Protein AF-A0A951IXD9-F1 (afdb_monomer)

Foldseek 3Di:
DPVVVVVVVVVVVPPDPPPDDDDDDDPPVPLAEAEAAQDDDPFDKDWLFKDKDKDFQVQDPVNRVVVRVVVLVVSVASYWYNWDWDDDPRMIMIMTTGIHTDPPDDPPPPDPPDD

Mean predicted aligned error: 15.05 Å

Radius of gyration: 24.09 Å; Cα contacts (8 Å, |Δi|>4): 151; chains: 1; bounding box: 73×37×74 Å

pLDDT: mean 75.07, std 19.87, range [34.84, 96.62]

Secondary structure (DSSP, 8-state):
--SSSHHHHHHGGG-------------------EE-SSS--SS-EEEEEEEEEEEETTS-HHHHHHHHHHHHHHTT-SEEEEEEEEEETTEEEEEEEEEEEPP------------

Sequence (115 aa):
MLKSSLLIFVILLFCSCSATNTITKLEHQDESMEIFMAKVPDKNFEEIGFIEVRGGLPMGTNTLMNTLVKRAKNDGANGLINVRMDSRGNMLHVSGIAVKFEQAGLSEKIDLSGN

Structure (mmCIF, N/CA/C/O backbone):
data_AF-A0A951IXD9-F1
#
_entry.id   AF-A0A951IXD9-F1
#
loop_
_atom_site.group_PDB
_atom_site.id
_atom_site.type_symbol
_atom_site.label_atom_id
_atom_site.label_alt_id
_atom_site.label_comp_id
_atom_site.label_asym_id
_atom_site.label_entity_id
_atom_site.label_seq_id
_atom_site.pdbx_PDB_ins_code
_atom_site.Cartn_x
_atom_site.Cartn_y
_atom_site.Cartn_z
_atom_site.occupancy
_atom_site.B_iso_or_equiv
_atom_site.auth_seq_id
_atom_site.auth_comp_id
_atom_site.auth_asym_id
_atom_site.auth_atom_id
_atom_site.pdbx_PDB_model_num
ATOM 1 N N . MET A 1 1 ? 47.734 19.894 -30.519 1.00 48.34 1 MET A N 1
ATOM 2 C CA . MET A 1 1 ? 47.233 19.638 -29.147 1.00 48.34 1 MET A CA 1
ATOM 3 C C .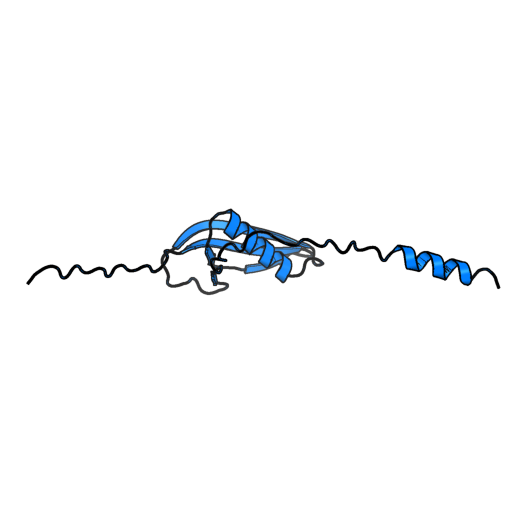 MET A 1 1 ? 45.848 20.271 -28.918 1.00 48.34 1 MET A C 1
ATOM 5 O O . MET A 1 1 ? 45.588 20.797 -27.850 1.00 48.34 1 MET A O 1
ATOM 9 N N . LEU A 1 2 ? 44.936 20.212 -29.905 1.00 46.81 2 LEU A N 1
ATOM 10 C CA . LEU A 1 2 ? 43.650 20.941 -29.869 1.00 46.81 2 LEU A CA 1
ATOM 11 C C . LEU A 1 2 ? 42.417 20.032 -29.682 1.00 46.81 2 LEU A C 1
ATOM 13 O O . LEU A 1 2 ? 41.309 20.520 -29.510 1.00 46.81 2 LEU A O 1
ATOM 17 N N . LYS A 1 3 ? 42.598 18.703 -29.713 1.00 48.88 3 LYS A N 1
ATOM 18 C CA . LYS A 1 3 ? 41.492 17.729 -29.643 1.00 48.88 3 LYS A CA 1
ATOM 19 C C . LYS A 1 3 ? 41.109 17.333 -28.212 1.00 48.88 3 LYS A C 1
ATOM 21 O O . LYS A 1 3 ? 39.974 16.940 -27.984 1.00 48.88 3 LYS A O 1
ATOM 26 N N . SER A 1 4 ? 42.021 17.484 -27.247 1.00 51.78 4 SER A N 1
ATOM 27 C CA . SER A 1 4 ? 41.774 17.079 -25.852 1.00 51.78 4 SER A CA 1
ATOM 28 C C . SER A 1 4 ? 41.010 18.126 -25.033 1.00 51.78 4 SER A C 1
ATOM 30 O O . SER A 1 4 ? 40.415 17.779 -24.021 1.00 51.78 4 SER A O 1
ATOM 32 N N . SER A 1 5 ? 40.998 19.390 -25.475 1.00 52.62 5 SER A N 1
ATOM 33 C CA . SER A 1 5 ? 40.297 20.480 -24.775 1.00 52.62 5 SER A CA 1
ATOM 34 C C . SER A 1 5 ? 38.786 20.480 -25.057 1.00 52.62 5 SER A C 1
ATOM 36 O O . SER A 1 5 ? 37.984 20.826 -2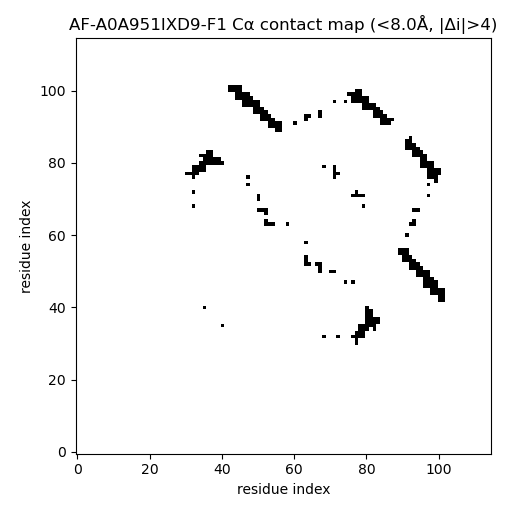4.195 1.00 52.62 5 SER A O 1
ATOM 38 N N . LEU A 1 6 ? 38.373 19.999 -26.238 1.00 54.44 6 LEU A N 1
ATOM 39 C CA . LEU A 1 6 ? 36.960 19.960 -26.639 1.00 54.44 6 LEU A CA 1
ATOM 40 C C . LEU A 1 6 ? 36.141 18.930 -25.835 1.00 54.44 6 LEU A C 1
ATOM 42 O O . LEU A 1 6 ? 34.945 19.105 -25.638 1.00 54.44 6 LEU A O 1
ATOM 46 N N . LEU A 1 7 ? 36.787 17.871 -25.337 1.00 54.34 7 LEU A N 1
ATOM 47 C CA . LEU A 1 7 ? 36.118 16.764 -24.642 1.00 54.34 7 LEU A CA 1
ATOM 48 C C . LEU A 1 7 ? 35.705 17.134 -23.204 1.00 54.34 7 LEU A C 1
ATOM 50 O O . LEU A 1 7 ? 34.706 16.633 -22.697 1.00 54.34 7 LEU A O 1
ATOM 54 N N . ILE A 1 8 ? 36.416 18.074 -22.572 1.00 58.06 8 ILE A N 1
ATOM 55 C CA . ILE A 1 8 ? 36.136 18.536 -21.202 1.00 58.06 8 ILE A CA 1
ATOM 56 C C . ILE A 1 8 ? 34.887 19.433 -21.160 1.00 58.06 8 ILE A C 1
ATOM 58 O O . ILE A 1 8 ? 34.129 19.394 -20.193 1.00 58.06 8 ILE A O 1
ATOM 62 N N . PHE A 1 9 ? 34.610 20.180 -22.233 1.00 54.84 9 PHE A N 1
ATOM 63 C CA . PHE A 1 9 ? 33.442 21.065 -22.310 1.00 54.84 9 PHE A CA 1
ATOM 64 C C . PHE A 1 9 ? 32.109 20.310 -22.465 1.00 54.84 9 PHE A C 1
ATOM 66 O O . PHE A 1 9 ? 31.064 20.817 -22.068 1.00 54.84 9 PHE A O 1
ATOM 73 N N . VAL A 1 10 ? 32.134 19.082 -22.996 1.00 56.59 10 VAL A N 1
ATOM 74 C CA . VAL A 1 10 ? 30.927 18.264 -23.226 1.00 56.59 10 VAL A CA 1
ATOM 75 C C . VAL A 1 10 ? 30.434 17.585 -21.939 1.00 56.59 10 VAL A C 1
ATOM 77 O O . VAL A 1 10 ? 29.241 17.336 -21.790 1.00 56.59 10 VAL A O 1
ATOM 80 N N . ILE A 1 11 ? 31.320 17.332 -20.971 1.00 57.81 11 ILE A N 1
ATOM 81 C CA . ILE A 1 11 ? 30.982 16.613 -19.728 1.00 57.81 11 ILE A CA 1
ATOM 82 C C . ILE A 1 11 ? 30.246 17.512 -18.717 1.00 57.81 11 ILE A C 1
ATOM 84 O O . ILE A 1 11 ? 29.462 17.021 -17.908 1.00 57.81 11 ILE A O 1
ATOM 88 N N . LEU A 1 12 ? 30.418 18.835 -18.795 1.00 56.19 12 LEU A N 1
ATOM 89 C CA . LEU A 1 12 ? 29.766 19.788 -17.885 1.00 56.19 12 LEU A CA 1
ATOM 90 C C . LEU A 1 12 ? 28.285 20.061 -18.213 1.00 56.19 12 LEU A C 1
ATOM 92 O O . LEU A 1 12 ? 27.588 20.661 -17.400 1.00 56.19 12 LEU A O 1
ATOM 96 N N . LEU A 1 13 ? 27.778 19.586 -19.357 1.00 56.47 13 LEU A N 1
ATOM 97 C CA . LEU A 1 13 ? 26.395 19.818 -19.801 1.00 56.47 13 LEU A CA 1
ATOM 98 C C . LEU A 1 13 ? 25.356 18.847 -19.211 1.00 56.47 13 LEU A C 1
ATOM 100 O O . LEU A 1 13 ? 24.167 19.013 -19.464 1.00 56.47 13 LEU A O 1
ATOM 104 N N . PHE A 1 14 ? 25.768 17.869 -18.397 1.00 54.62 14 PHE A N 1
ATOM 105 C CA . PHE A 1 14 ? 24.848 16.899 -17.780 1.00 54.62 14 PHE A CA 1
ATOM 106 C C . PHE A 1 14 ? 24.527 17.172 -16.303 1.00 54.62 14 PHE A C 1
ATOM 108 O O . PHE A 1 14 ? 23.765 16.422 -15.698 1.00 54.62 14 PHE A O 1
ATOM 115 N N . CYS A 1 15 ? 25.054 18.247 -15.707 1.00 54.94 15 CYS A N 1
ATOM 116 C CA . CYS A 1 15 ? 24.814 18.574 -14.300 1.00 54.94 15 CYS A CA 1
ATOM 117 C C . CYS A 1 15 ? 23.848 19.758 -14.154 1.00 54.94 15 CYS A C 1
ATOM 119 O O . CYS A 1 15 ? 24.211 20.857 -13.744 1.00 54.94 15 CYS A O 1
ATOM 121 N N . SER A 1 16 ? 22.588 19.547 -14.526 1.00 49.72 16 SER A N 1
ATOM 122 C CA . SER A 1 16 ? 21.492 20.448 -14.157 1.00 49.72 16 SER A CA 1
ATOM 123 C C . SER A 1 16 ? 20.291 19.627 -13.700 1.00 49.72 16 SER A C 1
ATOM 125 O O . SER A 1 16 ? 19.226 19.646 -14.305 1.00 49.72 16 SER A O 1
ATOM 127 N N . CYS A 1 17 ? 20.466 18.885 -12.604 1.00 60.81 17 CYS A N 1
ATOM 128 C CA . CYS A 1 17 ? 19.332 18.552 -11.750 1.00 60.81 17 CYS A CA 1
ATOM 129 C C . CYS A 1 17 ? 18.940 19.840 -11.025 1.00 60.81 17 CYS A C 1
ATOM 131 O O . CYS A 1 17 ? 19.633 20.273 -10.106 1.00 60.81 17 CYS A O 1
ATOM 133 N N . SER A 1 18 ? 17.869 20.486 -11.480 1.00 57.53 18 SER A N 1
ATOM 134 C CA . SER A 1 18 ? 17.306 21.674 -10.842 1.00 57.53 18 SER A CA 1
ATOM 135 C C . SER A 1 18 ? 17.040 21.401 -9.361 1.00 57.53 18 SER A C 1
ATOM 137 O O . SER A 1 18 ? 16.154 20.617 -9.016 1.00 57.53 18 SER A O 1
ATOM 139 N N . ALA A 1 19 ? 17.790 22.062 -8.477 1.00 57.56 19 ALA A N 1
ATOM 140 C CA . ALA A 1 19 ? 17.458 22.133 -7.062 1.00 57.56 19 ALA A CA 1
ATOM 141 C C . ALA A 1 19 ? 16.179 22.970 -6.922 1.00 57.56 19 ALA A C 1
ATOM 143 O O . ALA A 1 19 ? 16.210 24.200 -6.935 1.00 57.56 19 ALA A O 1
ATOM 144 N N . THR A 1 20 ? 15.032 22.297 -6.865 1.00 63.38 20 THR A N 1
ATOM 145 C CA . THR A 1 20 ? 13.747 22.954 -6.627 1.00 63.38 20 THR A CA 1
ATOM 146 C C . THR A 1 20 ? 13.606 23.175 -5.125 1.00 63.38 20 THR A C 1
ATOM 148 O O . THR A 1 20 ? 13.386 22.232 -4.370 1.00 63.38 20 THR A O 1
ATOM 151 N N . ASN A 1 21 ? 13.753 24.426 -4.689 1.00 51.50 21 ASN A N 1
ATOM 152 C CA . ASN A 1 21 ? 13.362 24.848 -3.349 1.00 51.50 21 ASN A CA 1
ATOM 153 C C . ASN A 1 21 ? 11.830 24.911 -3.286 1.00 51.50 21 ASN A C 1
ATOM 155 O O . ASN A 1 21 ? 11.227 25.801 -3.881 1.00 51.50 21 ASN A O 1
ATOM 159 N N . THR A 1 22 ? 11.199 24.004 -2.545 1.00 43.41 22 THR A N 1
ATOM 160 C CA . THR A 1 22 ? 9.810 24.164 -2.092 1.00 43.41 22 THR A CA 1
ATOM 161 C C . THR A 1 22 ? 9.795 24.180 -0.571 1.00 43.41 22 THR A C 1
ATOM 163 O O . THR A 1 22 ? 9.929 23.138 0.068 1.00 43.41 22 THR A O 1
ATOM 166 N N . ILE A 1 23 ? 9.650 25.378 -0.004 1.00 46.53 23 ILE A N 1
ATOM 167 C CA . ILE A 1 23 ? 9.247 25.597 1.387 1.00 46.53 23 ILE A CA 1
ATOM 168 C C . ILE A 1 23 ? 7.721 25.767 1.410 1.00 46.53 23 ILE A C 1
ATOM 170 O O . ILE A 1 23 ? 7.155 26.363 0.497 1.00 46.53 23 ILE A O 1
ATOM 174 N N . THR A 1 24 ? 7.136 25.225 2.486 1.00 42.91 24 THR A N 1
ATOM 175 C CA . THR A 1 24 ? 5.755 25.316 2.995 1.00 42.91 24 THR A CA 1
ATOM 176 C C . THR A 1 24 ? 4.634 24.716 2.143 1.00 42.91 24 THR A C 1
ATOM 178 O O . THR A 1 24 ? 4.226 25.273 1.131 1.00 42.91 24 THR A O 1
ATOM 181 N N . LYS A 1 25 ? 3.994 23.654 2.665 1.00 34.84 25 LYS A N 1
ATOM 182 C CA . LYS A 1 25 ? 2.659 23.758 3.293 1.00 34.84 25 LYS A CA 1
ATOM 183 C C . LYS A 1 25 ? 2.121 22.380 3.726 1.00 34.84 25 LYS A C 1
ATOM 185 O O . LYS A 1 25 ? 2.171 21.425 2.963 1.00 34.84 25 LYS A O 1
ATOM 190 N N . LEU A 1 26 ? 1.540 22.382 4.932 1.00 34.97 26 LEU A N 1
ATOM 191 C CA . LEU A 1 26 ? 0.760 21.340 5.615 1.00 34.97 26 LEU A CA 1
ATOM 192 C C . LEU A 1 26 ? 1.564 20.202 6.254 1.00 34.97 26 LEU A C 1
ATOM 194 O O . LEU A 1 26 ? 1.625 19.078 5.770 1.00 34.97 26 LEU A O 1
ATOM 198 N N . GLU A 1 27 ? 2.062 20.517 7.448 1.00 35.78 27 GLU A N 1
ATOM 199 C CA . GLU A 1 27 ? 1.849 19.694 8.641 1.00 35.78 27 GLU A CA 1
ATOM 200 C C . GLU A 1 27 ? 0.362 19.287 8.707 1.00 35.78 27 GLU A C 1
ATOM 202 O O . GLU A 1 27 ? -0.473 19.936 9.329 1.00 35.78 27 GLU A O 1
ATOM 207 N N . HIS A 1 28 ? -0.007 18.268 7.935 1.00 35.47 28 HIS A N 1
ATOM 208 C CA . HIS A 1 28 ? -1.151 17.442 8.264 1.00 35.47 28 HIS A CA 1
ATOM 209 C C . HIS A 1 28 ? -0.619 16.501 9.337 1.00 35.47 28 HIS A C 1
ATOM 211 O O . HIS A 1 28 ? 0.421 15.881 9.109 1.00 35.47 28 HIS A O 1
ATOM 217 N N . GLN A 1 29 ? -1.257 16.466 10.509 1.00 38.28 29 GLN A N 1
ATOM 218 C CA . GLN A 1 29 ? -0.996 15.437 11.510 1.00 38.28 29 GLN A CA 1
ATOM 219 C C . GLN A 1 29 ? -0.983 14.100 10.775 1.00 38.28 29 GLN A C 1
ATOM 221 O O . GLN A 1 29 ? -2.007 13.668 10.250 1.00 38.28 29 GLN A O 1
ATOM 226 N N . ASP A 1 30 ? 0.210 13.533 10.623 1.00 45.47 30 ASP A N 1
ATOM 227 C CA . ASP A 1 30 ? 0.389 12.293 9.899 1.00 45.47 30 ASP A CA 1
ATOM 228 C C . ASP A 1 30 ? -0.177 11.214 10.812 1.00 45.47 30 ASP A C 1
ATOM 230 O O . ASP A 1 30 ? 0.520 10.738 11.708 1.00 45.47 30 ASP A O 1
ATOM 234 N N . GLU A 1 31 ? -1.471 10.906 10.665 1.00 59.25 31 GLU A N 1
ATOM 235 C CA . GLU A 1 31 ? -2.028 9.673 11.207 1.00 59.25 31 GLU A CA 1
ATOM 236 C C . GLU A 1 31 ? -1.103 8.558 10.721 1.00 59.25 31 GLU A C 1
ATOM 238 O O . GLU A 1 31 ? -1.010 8.260 9.524 1.00 59.25 31 GLU A O 1
ATOM 243 N N . SER A 1 32 ? -0.298 8.043 11.650 1.00 78.19 32 SER A N 1
ATOM 244 C CA . SER A 1 32 ? 0.786 7.135 11.325 1.00 78.19 32 SER A CA 1
ATOM 245 C C . SER A 1 32 ? 0.179 5.881 10.712 1.00 78.19 32 SER A C 1
ATOM 247 O O . SER A 1 32 ? -0.507 5.135 11.406 1.00 78.19 32 SER A O 1
ATOM 249 N N . MET A 1 33 ? 0.416 5.669 9.417 1.00 88.88 33 MET A N 1
ATOM 250 C CA . MET A 1 33 ? -0.051 4.486 8.696 1.00 88.88 33 MET A CA 1
ATOM 251 C C . MET A 1 33 ? 0.459 3.228 9.401 1.00 88.88 33 MET A C 1
ATOM 253 O O . MET A 1 33 ? 1.670 3.001 9.460 1.00 88.88 33 MET A O 1
ATOM 257 N N . GLU A 1 34 ? -0.448 2.395 9.898 1.00 90.31 34 GLU A N 1
ATOM 258 C CA . GLU A 1 34 ? -0.077 1.114 10.490 1.00 90.31 34 GLU A CA 1
ATOM 259 C C . GLU A 1 34 ? 0.104 0.062 9.391 1.00 90.31 34 GLU A C 1
ATOM 261 O O . GLU A 1 34 ? -0.785 -0.155 8.571 1.00 90.31 34 GLU A O 1
ATOM 266 N N . ILE A 1 35 ? 1.261 -0.601 9.351 1.00 90.56 35 ILE A N 1
ATOM 267 C CA . ILE A 1 35 ? 1.613 -1.525 8.268 1.00 90.56 35 ILE A CA 1
ATOM 268 C C . ILE A 1 35 ? 1.871 -2.915 8.841 1.00 90.56 35 ILE A C 1
ATOM 270 O O . ILE A 1 35 ? 2.815 -3.132 9.600 1.00 90.56 35 ILE A O 1
ATOM 274 N N . PHE A 1 36 ? 1.076 -3.880 8.394 1.00 90.81 36 PHE A N 1
ATOM 275 C CA . PHE A 1 36 ? 1.156 -5.277 8.786 1.00 90.81 36 PHE A CA 1
ATOM 276 C C . PHE A 1 36 ? 1.466 -6.153 7.569 1.00 90.81 36 PHE A C 1
ATOM 278 O O . PHE A 1 36 ? 0.640 -6.328 6.674 1.00 90.81 36 PHE A O 1
ATOM 285 N N . MET A 1 37 ? 2.674 -6.722 7.527 1.00 86.06 37 MET A N 1
ATOM 286 C CA . MET A 1 37 ? 3.108 -7.545 6.391 1.00 86.06 37 MET A CA 1
ATOM 287 C C . MET A 1 37 ? 2.510 -8.957 6.443 1.00 86.06 37 MET A C 1
ATOM 289 O O . MET A 1 37 ? 1.695 -9.318 5.604 1.00 86.06 37 MET A O 1
ATOM 293 N N . ALA A 1 38 ? 2.884 -9.754 7.448 1.00 76.12 38 ALA A N 1
ATOM 294 C CA . ALA A 1 38 ? 2.519 -11.174 7.510 1.00 76.12 38 ALA A CA 1
ATOM 295 C C . ALA A 1 38 ? 1.390 -11.493 8.500 1.00 76.12 38 ALA A C 1
ATOM 297 O O . ALA A 1 38 ? 0.646 -12.450 8.300 1.00 76.12 38 ALA A O 1
ATOM 298 N N . LYS A 1 39 ? 1.265 -10.719 9.582 1.00 79.81 39 LYS A N 1
ATOM 299 C CA . LYS A 1 39 ? 0.302 -10.982 10.654 1.00 79.81 39 LYS A CA 1
ATOM 300 C C . LYS A 1 39 ? -0.847 -9.991 10.564 1.00 79.81 39 LYS A C 1
ATOM 302 O O . LYS A 1 39 ? -0.615 -8.799 10.716 1.00 79.81 39 LYS A O 1
ATOM 307 N N . VAL A 1 40 ? -2.063 -10.486 10.349 1.00 78.56 40 VAL A N 1
ATOM 308 C CA . VAL A 1 40 ? -3.273 -9.662 10.464 1.00 78.56 40 VAL A CA 1
ATOM 309 C C . VAL A 1 40 ? -3.383 -9.176 11.917 1.00 78.56 40 VAL A C 1
ATOM 311 O O . VAL A 1 40 ? -3.196 -9.985 12.834 1.00 78.56 40 VAL A O 1
ATOM 314 N N . PRO A 1 41 ? -3.594 -7.874 12.152 1.00 82.94 41 PRO A N 1
ATOM 315 C CA . PRO A 1 41 ? -3.723 -7.335 13.498 1.00 82.94 41 PRO A CA 1
ATOM 316 C C . PRO A 1 41 ? -4.982 -7.856 14.191 1.00 82.94 41 PRO A C 1
ATOM 318 O O . PRO A 1 41 ? -6.017 -8.040 13.559 1.00 82.94 41 PRO A O 1
ATOM 321 N N . ASP A 1 42 ? -4.893 -8.028 15.508 1.00 86.12 42 ASP A N 1
ATOM 322 C CA . ASP A 1 42 ? -6.038 -8.307 16.383 1.00 86.12 42 ASP A CA 1
ATOM 323 C C . ASP A 1 42 ? -6.716 -6.984 16.774 1.00 86.12 42 ASP A C 1
ATOM 325 O O . ASP A 1 42 ? -6.686 -6.537 17.918 1.00 86.12 42 ASP A O 1
ATOM 329 N N . LYS A 1 43 ? -7.179 -6.262 15.753 1.00 85.31 43 LYS A N 1
ATOM 330 C CA . LYS A 1 43 ? -7.866 -4.973 15.859 1.00 85.31 43 LYS A CA 1
ATOM 331 C C . LYS A 1 43 ? -9.097 -5.032 14.971 1.00 85.31 43 LYS A C 1
ATOM 333 O O . LYS A 1 43 ? -9.038 -5.636 13.903 1.00 85.31 43 LYS A O 1
ATOM 338 N N . ASN A 1 44 ? -10.172 -4.360 15.364 1.00 89.56 44 ASN A N 1
ATOM 339 C CA . ASN A 1 44 ? -11.294 -4.150 14.459 1.00 89.56 44 ASN A CA 1
ATOM 340 C C . ASN A 1 44 ? -10.872 -3.198 13.339 1.00 89.56 44 ASN A C 1
ATOM 342 O O . ASN A 1 44 ? -10.249 -2.158 13.581 1.00 89.56 44 ASN A O 1
AT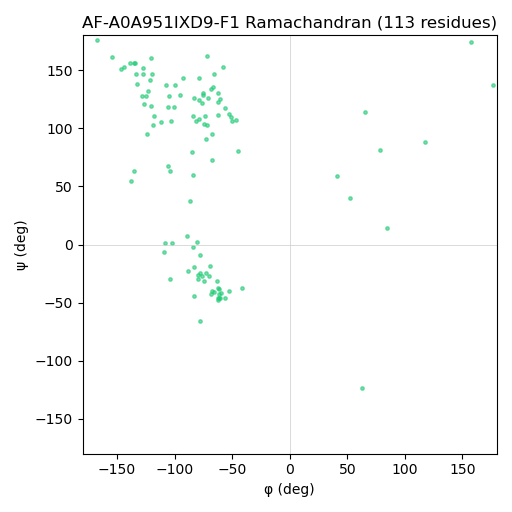OM 346 N N . PHE A 1 45 ? -11.211 -3.564 12.111 1.00 91.12 45 PHE A N 1
ATOM 347 C CA . PHE A 1 45 ? -10.975 -2.737 10.945 1.00 91.12 45 PHE A CA 1
ATOM 348 C C . PHE A 1 45 ? -12.073 -2.928 9.910 1.00 91.12 45 PHE A C 1
ATOM 350 O O . PHE A 1 45 ? -12.646 -4.008 9.777 1.00 91.12 45 PHE A O 1
ATOM 357 N N . GLU A 1 46 ? -12.314 -1.874 9.146 1.00 93.56 46 GLU A N 1
ATOM 358 C CA . GLU A 1 46 ? -13.095 -1.925 7.919 1.00 93.56 46 GLU A CA 1
ATOM 359 C C . GLU A 1 46 ? -12.140 -2.081 6.731 1.00 93.56 46 GLU A C 1
ATOM 361 O O . GLU A 1 46 ? -11.171 -1.327 6.595 1.00 93.56 46 GLU A O 1
ATOM 366 N N . GLU A 1 47 ? -12.387 -3.068 5.869 1.00 94.00 47 GLU A N 1
ATOM 367 C CA . GLU A 1 47 ? -11.641 -3.201 4.619 1.00 94.00 47 GLU A CA 1
ATOM 368 C C . GLU A 1 47 ? -12.128 -2.168 3.604 1.00 94.00 47 GLU A C 1
ATOM 370 O O . GLU A 1 47 ? -13.295 -2.156 3.221 1.00 94.00 47 GLU A O 1
ATOM 375 N N . ILE A 1 48 ? -11.211 -1.326 3.129 1.00 95.12 48 ILE A N 1
ATOM 376 C CA . ILE A 1 48 ? -11.480 -0.384 2.036 1.00 95.12 48 ILE A CA 1
ATOM 377 C C . ILE A 1 48 ? -11.315 -1.109 0.701 1.00 95.12 48 ILE A C 1
ATOM 379 O O . ILE A 1 48 ? -12.139 -0.976 -0.203 1.00 95.12 48 ILE A O 1
ATOM 383 N N . GLY A 1 49 ? -10.247 -1.900 0.572 1.00 95.69 49 GLY A N 1
ATOM 384 C CA . GLY A 1 49 ? -10.045 -2.744 -0.597 1.00 95.69 49 GLY A CA 1
ATOM 385 C C . GLY A 1 49 ? -8.598 -3.144 -0.850 1.00 95.69 49 GLY A C 1
ATOM 386 O O . GLY A 1 49 ? -7.655 -2.691 -0.199 1.00 95.69 49 GLY A O 1
ATOM 387 N N . PHE A 1 50 ? -8.422 -4.016 -1.840 1.00 96.62 50 PHE A N 1
ATOM 388 C CA . PHE A 1 50 ? -7.108 -4.435 -2.312 1.00 96.62 50 PHE A CA 1
ATOM 389 C C . PHE A 1 50 ? -6.459 -3.342 -3.166 1.00 96.62 50 PHE A C 1
ATOM 391 O O . PHE A 1 50 ? -7.053 -2.858 -4.133 1.00 96.62 50 PHE A O 1
ATOM 398 N N . ILE A 1 51 ? -5.206 -3.010 -2.858 1.00 96.50 51 ILE A N 1
ATOM 399 C CA . ILE A 1 51 ? -4.402 -2.073 -3.639 1.00 96.50 51 ILE A CA 1
ATOM 400 C C . ILE A 1 51 ? -3.058 -2.687 -4.024 1.00 96.50 51 ILE A C 1
ATOM 402 O O . ILE A 1 51 ? -2.443 -3.443 -3.272 1.00 96.50 51 ILE A O 1
ATOM 406 N N . GLU A 1 52 ? -2.568 -2.314 -5.204 1.00 95.25 52 GLU A N 1
ATOM 407 C CA . GLU A 1 52 ? -1.233 -2.688 -5.656 1.00 95.25 52 GLU A CA 1
ATOM 408 C C . GLU A 1 52 ? -0.524 -1.531 -6.357 1.00 95.25 52 GLU A C 1
ATOM 410 O O . GLU A 1 52 ? -1.144 -0.616 -6.917 1.00 95.25 52 GLU A O 1
ATOM 415 N N . VAL A 1 53 ? 0.801 -1.614 -6.352 1.00 94.12 53 VAL A N 1
ATOM 416 C CA . VAL A 1 53 ? 1.709 -0.748 -7.092 1.00 94.12 53 VAL A CA 1
ATOM 417 C C . VAL A 1 53 ? 2.735 -1.622 -7.800 1.00 94.12 53 VAL A C 1
ATOM 419 O O . VAL A 1 53 ? 3.25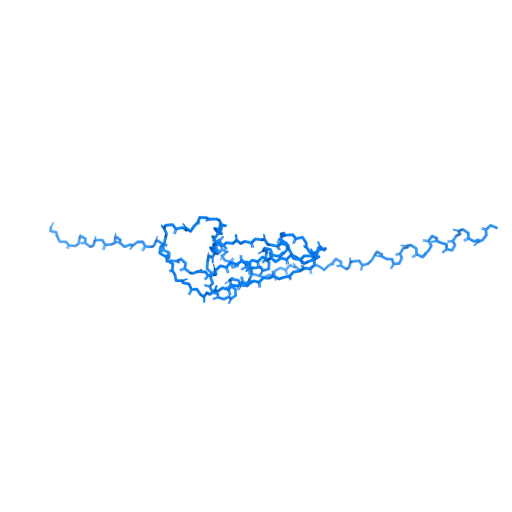8 -2.584 -7.235 1.00 94.12 53 VAL A O 1
ATOM 422 N N . ARG A 1 54 ? 3.036 -1.271 -9.051 1.00 92.50 54 ARG A N 1
ATOM 423 C CA . ARG A 1 54 ? 4.041 -1.942 -9.877 1.00 92.50 54 ARG A CA 1
ATOM 424 C C . ARG A 1 54 ? 5.127 -0.956 -10.270 1.00 92.50 54 ARG A C 1
ATOM 426 O O . ARG A 1 54 ? 4.832 0.207 -10.533 1.00 92.50 54 ARG A O 1
ATOM 433 N N . GLY A 1 55 ? 6.356 -1.435 -10.385 1.00 88.19 55 GLY A N 1
ATOM 434 C CA . GLY A 1 55 ? 7.449 -0.670 -10.971 1.00 88.19 55 GLY A CA 1
ATOM 435 C C . GLY A 1 55 ? 8.526 -1.573 -11.545 1.00 88.19 55 GLY A C 1
ATOM 436 O O . GLY A 1 55 ? 8.596 -2.760 -11.236 1.00 88.19 55 GLY A O 1
ATOM 437 N N . GLY A 1 56 ? 9.361 -1.018 -12.417 1.00 81.25 56 GLY A N 1
ATOM 438 C CA . GLY A 1 56 ? 10.548 -1.730 -12.886 1.00 81.25 56 GLY A CA 1
ATOM 439 C C . GLY A 1 56 ? 11.615 -1.819 -11.793 1.00 81.25 56 GLY A C 1
ATOM 440 O O . GLY A 1 56 ? 11.630 -1.000 -10.881 1.00 81.25 56 GLY A O 1
ATOM 441 N N . LEU A 1 57 ? 12.566 -2.741 -11.952 1.00 64.00 57 LEU A N 1
ATOM 442 C CA . LEU A 1 57 ? 13.774 -2.867 -11.118 1.00 64.00 57 LEU A CA 1
ATOM 443 C C . LEU A 1 57 ? 14.492 -1.555 -10.720 1.00 64.00 57 LEU A C 1
ATOM 445 O O . LEU A 1 57 ? 14.969 -1.500 -9.588 1.00 64.00 57 LEU A O 1
ATOM 449 N N . PRO A 1 58 ? 14.599 -0.499 -11.561 1.00 72.88 58 PRO A N 1
ATOM 450 C CA . PR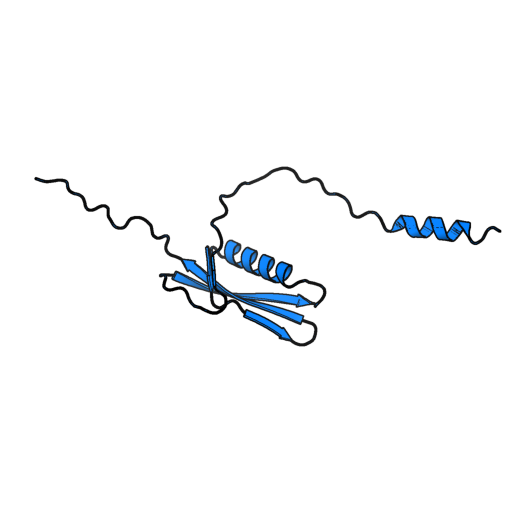O A 1 58 ? 15.232 0.746 -11.114 1.00 72.88 58 PRO A CA 1
ATOM 451 C C . PRO A 1 58 ? 14.410 1.517 -10.067 1.00 72.88 58 PRO A C 1
ATOM 453 O O . PRO A 1 58 ? 14.966 2.356 -9.361 1.00 72.88 58 PRO A O 1
ATOM 456 N N . MET A 1 59 ? 13.104 1.251 -9.933 1.00 71.56 59 MET A N 1
ATOM 457 C CA . MET A 1 59 ? 12.322 1.725 -8.793 1.00 71.56 59 MET A CA 1
ATOM 458 C C . MET A 1 59 ? 12.608 0.824 -7.593 1.00 71.56 59 MET A C 1
ATOM 460 O O . MET A 1 59 ? 12.167 -0.321 -7.535 1.00 71.56 59 MET A O 1
ATOM 464 N N . GLY A 1 60 ? 13.341 1.357 -6.617 1.00 80.81 60 GLY A N 1
ATOM 465 C CA . GLY A 1 60 ? 13.607 0.656 -5.366 1.00 80.81 60 GLY A CA 1
ATOM 466 C C . GLY A 1 60 ? 12.324 0.277 -4.620 1.00 80.81 60 GLY A C 1
ATOM 467 O O . GLY A 1 60 ? 11.295 0.952 -4.702 1.00 80.81 60 GLY A O 1
ATOM 468 N N . THR A 1 61 ? 12.411 -0.787 -3.829 1.00 85.06 61 THR A N 1
ATOM 469 C CA . THR A 1 61 ? 11.320 -1.331 -3.004 1.00 85.06 61 THR A CA 1
ATOM 470 C C . THR A 1 61 ? 10.670 -0.276 -2.103 1.00 85.06 61 THR A C 1
ATOM 472 O O . THR A 1 61 ? 9.445 -0.210 -2.012 1.00 85.06 61 THR A O 1
ATOM 475 N N . ASN A 1 62 ? 11.474 0.617 -1.521 1.00 88.38 62 ASN A N 1
ATOM 476 C CA . ASN A 1 62 ? 11.003 1.734 -0.695 1.00 88.38 62 ASN A CA 1
ATOM 477 C C . ASN A 1 62 ? 10.108 2.708 -1.473 1.00 88.38 62 ASN A C 1
ATOM 479 O O . ASN A 1 62 ? 9.112 3.193 -0.945 1.00 88.38 62 ASN A O 1
ATOM 483 N N . THR A 1 63 ? 10.426 2.984 -2.739 1.00 90.62 63 THR A N 1
ATOM 484 C CA . THR A 1 63 ? 9.619 3.871 -3.587 1.00 90.62 63 THR A CA 1
ATOM 485 C C . THR A 1 63 ? 8.248 3.264 -3.864 1.00 90.62 63 THR A C 1
ATOM 487 O O . THR A 1 63 ? 7.237 3.969 -3.804 1.00 90.62 63 THR A O 1
ATOM 490 N N . LEU A 1 64 ? 8.198 1.955 -4.112 1.00 91.94 64 LEU A N 1
ATOM 491 C CA . LEU A 1 64 ? 6.943 1.238 -4.334 1.00 91.94 64 LEU A CA 1
ATOM 492 C C . LEU A 1 64 ? 6.106 1.178 -3.058 1.00 91.94 64 LEU A C 1
ATOM 494 O O . LEU A 1 64 ? 4.914 1.471 -3.105 1.00 91.94 64 LEU A O 1
ATOM 498 N N . MET A 1 65 ? 6.738 0.906 -1.915 1.00 92.75 65 MET A N 1
ATOM 499 C CA . MET A 1 65 ? 6.072 0.914 -0.614 1.00 92.75 65 MET A CA 1
ATOM 500 C C . MET A 1 65 ? 5.498 2.294 -0.271 1.00 92.75 65 MET A C 1
ATOM 502 O O . MET A 1 65 ? 4.332 2.411 0.092 1.00 92.75 65 MET A O 1
ATOM 506 N N . ASN A 1 66 ? 6.275 3.361 -0.466 1.00 92.75 66 ASN A N 1
ATOM 507 C CA . ASN A 1 66 ? 5.814 4.731 -0.236 1.00 92.75 66 ASN A CA 1
ATOM 508 C C . ASN A 1 66 ? 4.646 5.102 -1.155 1.00 92.75 66 ASN A C 1
ATOM 510 O O . ASN A 1 66 ? 3.726 5.804 -0.742 1.00 92.75 66 ASN A O 1
ATOM 514 N N . THR A 1 67 ? 4.668 4.632 -2.401 1.00 94.12 67 THR A N 1
ATOM 515 C CA . THR A 1 67 ? 3.559 4.834 -3.341 1.00 94.12 67 THR A CA 1
ATOM 516 C C . THR A 1 67 ? 2.310 4.074 -2.897 1.00 94.12 67 THR A C 1
ATOM 518 O O . THR A 1 67 ? 1.215 4.630 -2.955 1.00 94.12 67 THR A O 1
ATOM 521 N N . LEU A 1 68 ? 2.465 2.845 -2.396 1.00 94.94 68 LEU A N 1
ATOM 522 C CA . LEU A 1 68 ? 1.365 2.047 -1.856 1.00 94.94 68 LEU A CA 1
ATOM 523 C C . LEU A 1 68 ? 0.727 2.736 -0.642 1.00 94.94 68 LEU A C 1
ATOM 525 O O . LEU A 1 68 ? -0.488 2.892 -0.600 1.00 94.94 68 LEU A O 1
ATOM 529 N N . VAL A 1 69 ? 1.547 3.229 0.292 1.00 95.19 69 VAL A N 1
ATOM 530 C CA . VAL A 1 69 ? 1.090 3.992 1.466 1.00 95.19 69 VAL A CA 1
ATOM 531 C C . VAL A 1 69 ? 0.350 5.259 1.050 1.00 95.19 69 VAL A C 1
ATOM 533 O O . VAL A 1 69 ? -0.727 5.537 1.568 1.00 95.19 69 VAL A O 1
ATOM 536 N N . LYS A 1 70 ? 0.887 6.026 0.093 1.00 95.00 70 LYS A N 1
ATOM 537 C CA . LYS A 1 70 ? 0.212 7.228 -0.423 1.00 95.00 70 LYS A CA 1
ATOM 538 C C . LY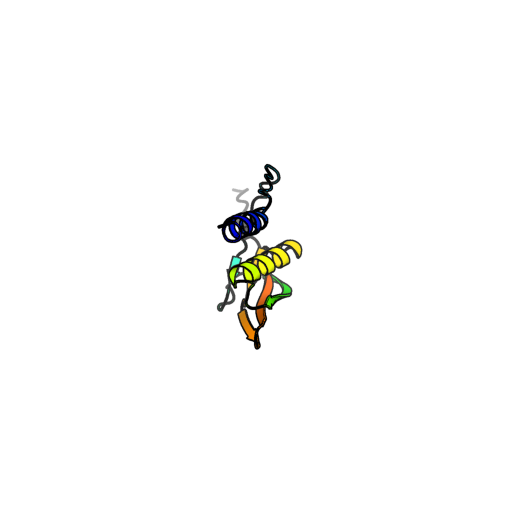S A 1 70 ? -1.148 6.900 -1.031 1.00 95.00 70 LYS A C 1
ATOM 540 O O . LYS A 1 70 ? -2.103 7.627 -0.787 1.00 95.00 70 LYS A O 1
ATOM 545 N N . ARG A 1 71 ? -1.241 5.809 -1.794 1.00 95.38 71 ARG A N 1
ATOM 546 C CA . ARG A 1 71 ? -2.508 5.346 -2.368 1.00 95.38 71 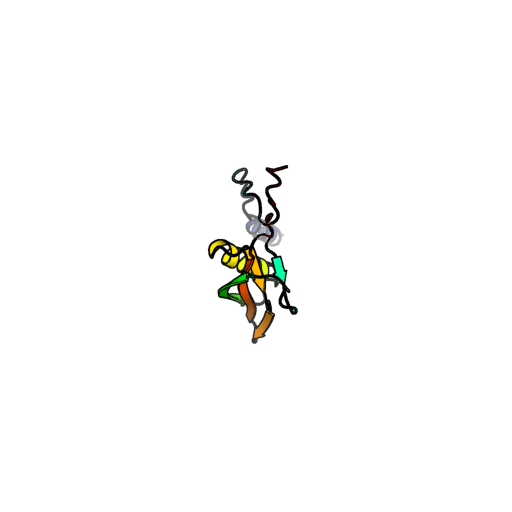ARG A CA 1
ATOM 547 C C . ARG A 1 71 ? -3.510 4.977 -1.275 1.00 95.38 71 ARG A C 1
ATOM 549 O O . ARG A 1 71 ? -4.617 5.489 -1.303 1.00 95.38 71 ARG A O 1
ATOM 556 N N . ALA A 1 72 ? -3.085 4.205 -0.276 1.00 95.56 72 ALA A N 1
ATOM 557 C CA . ALA A 1 72 ? -3.923 3.851 0.867 1.00 95.56 72 ALA A CA 1
ATOM 558 C C . ALA A 1 72 ? -4.469 5.098 1.591 1.00 95.56 72 ALA A C 1
ATOM 560 O O . ALA A 1 72 ? -5.666 5.184 1.841 1.00 95.56 72 ALA A O 1
ATOM 561 N N . LYS A 1 73 ? -3.618 6.102 1.855 1.00 94.31 73 LYS A N 1
ATOM 562 C CA . LYS A 1 73 ? -4.046 7.375 2.469 1.00 94.31 73 LYS A CA 1
ATOM 563 C C . LYS A 1 73 ? -5.059 8.127 1.609 1.00 94.31 73 LYS A C 1
ATOM 565 O O . LYS A 1 73 ? -6.037 8.643 2.137 1.00 94.31 73 LYS A O 1
ATOM 570 N N . ASN A 1 74 ? -4.839 8.180 0.295 1.00 94.69 74 ASN A N 1
ATOM 571 C CA . ASN A 1 74 ? -5.774 8.822 -0.633 1.00 94.69 74 ASN A CA 1
ATOM 572 C C . ASN A 1 74 ? -7.138 8.119 -0.657 1.00 94.69 74 ASN A C 1
ATOM 574 O O . ASN A 1 74 ? -8.154 8.784 -0.836 1.00 94.69 74 ASN A O 1
ATOM 578 N N . ASP A 1 75 ? -7.150 6.804 -0.434 1.00 93.75 75 ASP A N 1
ATOM 579 C CA . ASP A 1 75 ? -8.363 5.992 -0.327 1.00 93.75 75 ASP A CA 1
ATOM 580 C C . ASP A 1 75 ? -9.011 6.088 1.079 1.00 93.75 75 ASP A C 1
ATOM 582 O O . ASP A 1 75 ? -10.035 5.461 1.335 1.00 93.75 75 ASP A O 1
ATOM 586 N N . GLY A 1 76 ? -8.449 6.891 1.996 1.00 92.56 76 GLY A N 1
ATOM 587 C CA . 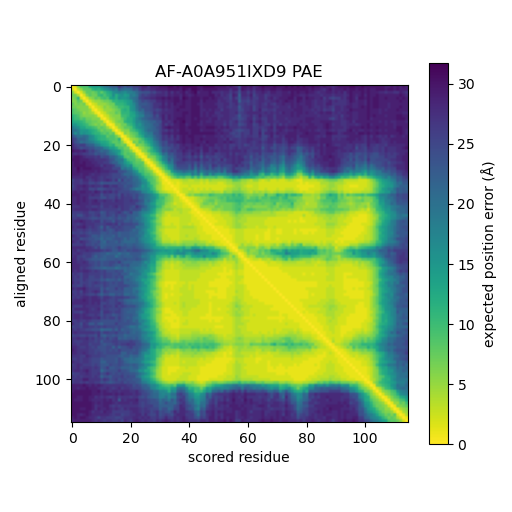GLY A 1 76 ? -8.975 7.114 3.349 1.00 92.56 76 GLY A CA 1
ATOM 588 C C . GLY A 1 76 ? -8.559 6.063 4.383 1.00 92.56 76 GLY A C 1
ATOM 589 O O . GLY A 1 76 ? -9.150 5.999 5.463 1.00 92.56 76 GLY A O 1
ATOM 590 N N . ALA A 1 77 ? -7.561 5.238 4.064 1.00 94.56 77 ALA A N 1
ATOM 591 C CA . ALA A 1 77 ? -7.024 4.223 4.961 1.00 94.56 77 ALA A CA 1
ATOM 592 C C . ALA A 1 77 ? -6.066 4.828 5.993 1.00 94.56 77 ALA A C 1
ATOM 594 O O . ALA A 1 77 ? -5.245 5.689 5.667 1.00 94.56 77 ALA A O 1
ATOM 595 N N . ASN A 1 78 ? -6.100 4.292 7.212 1.00 93.31 78 ASN A N 1
ATOM 596 C CA . ASN A 1 78 ? -5.071 4.507 8.237 1.00 93.31 78 ASN A CA 1
ATOM 597 C C . ASN A 1 78 ? -4.218 3.241 8.466 1.00 93.31 78 ASN A C 1
ATOM 599 O O . ASN A 1 78 ? -3.312 3.238 9.302 1.00 93.31 78 ASN A O 1
ATOM 603 N N . GLY A 1 79 ? -4.493 2.172 7.710 1.00 93.00 79 GLY A N 1
ATOM 604 C CA . GLY A 1 79 ? -3.834 0.886 7.834 1.00 93.00 79 GLY A CA 1
ATOM 605 C C . GLY A 1 79 ? -3.613 0.158 6.513 1.00 93.00 79 GLY A C 1
ATOM 606 O O . GLY A 1 79 ? -4.384 0.284 5.560 1.00 93.00 79 GLY A O 1
ATOM 607 N N . LEU A 1 80 ? -2.573 -0.671 6.487 1.00 94.62 80 LEU A N 1
ATOM 608 C CA . LEU A 1 80 ? -2.311 -1.669 5.458 1.00 94.62 80 LEU A CA 1
ATOM 609 C C . LEU A 1 80 ? -2.073 -3.026 6.110 1.00 94.62 80 LEU A C 1
ATOM 611 O O . LEU A 1 80 ? -1.204 -3.155 6.970 1.00 94.62 80 LEU A O 1
ATOM 615 N N . ILE A 1 81 ? -2.793 -4.052 5.664 1.00 94.25 81 ILE A N 1
ATOM 616 C CA . ILE A 1 81 ? -2.606 -5.433 6.124 1.00 94.25 81 ILE A CA 1
ATOM 617 C C . ILE A 1 81 ? -2.256 -6.363 4.966 1.00 94.25 81 ILE A C 1
ATOM 619 O O . ILE A 1 81 ? -2.507 -6.056 3.798 1.00 94.25 81 ILE A O 1
ATOM 623 N N . ASN A 1 82 ? -1.685 -7.523 5.302 1.00 92.69 82 ASN A N 1
ATOM 624 C CA . ASN A 1 82 ? -1.278 -8.550 4.342 1.00 92.69 82 ASN A CA 1
ATOM 625 C C . ASN A 1 82 ? -0.390 -7.976 3.221 1.00 92.69 82 ASN A C 1
ATOM 627 O O . ASN A 1 82 ? -0.562 -8.304 2.044 1.00 92.69 82 ASN A O 1
ATOM 631 N N . VAL A 1 83 ? 0.525 -7.068 3.581 1.00 93.38 83 VAL A N 1
ATOM 632 C CA . VAL A 1 83 ? 1.418 -6.438 2.606 1.00 93.38 83 VAL A CA 1
ATOM 633 C C . VAL A 1 83 ? 2.438 -7.451 2.103 1.00 93.38 83 VAL A C 1
ATOM 635 O O . VAL A 1 83 ? 3.176 -8.055 2.883 1.00 93.38 83 VAL A O 1
ATOM 638 N N . ARG A 1 84 ? 2.509 -7.601 0.780 1.00 92.12 84 ARG A N 1
ATOM 639 C CA . ARG A 1 84 ? 3.398 -8.534 0.084 1.00 92.12 84 ARG A CA 1
ATOM 640 C C . ARG A 1 84 ? 4.211 -7.819 -0.974 1.00 92.12 84 ARG A C 1
ATOM 642 O O . ARG A 1 84 ? 3.775 -6.820 -1.546 1.00 92.12 84 ARG A O 1
ATOM 649 N N . MET A 1 85 ? 5.388 -8.371 -1.231 1.00 90.44 85 MET A N 1
ATOM 650 C CA . MET A 1 85 ? 6.273 -7.931 -2.292 1.00 90.44 85 MET A CA 1
ATOM 651 C C . MET A 1 85 ? 6.633 -9.128 -3.158 1.00 90.44 85 MET A C 1
ATOM 653 O O . MET A 1 85 ? 7.223 -10.086 -2.666 1.00 90.44 85 MET A O 1
ATOM 657 N N . ASP A 1 86 ? 6.304 -9.033 -4.439 1.00 89.81 86 ASP A N 1
ATOM 658 C CA . ASP A 1 86 ? 6.564 -10.075 -5.423 1.00 89.81 86 ASP A CA 1
ATOM 659 C C . ASP A 1 86 ? 7.428 -9.512 -6.553 1.00 89.81 86 ASP A C 1
ATOM 661 O O . ASP A 1 86 ? 7.237 -8.380 -7.005 1.00 89.81 86 ASP A O 1
ATOM 665 N N . SER A 1 87 ? 8.361 -10.316 -7.057 1.00 87.44 87 SER A N 1
ATOM 666 C CA . SER A 1 87 ? 9.074 -10.028 -8.300 1.00 87.44 87 SER A CA 1
ATOM 667 C C . SER A 1 87 ? 8.543 -10.927 -9.415 1.00 87.44 87 SER A C 1
ATOM 669 O O . SER A 1 87 ? 8.453 -12.147 -9.280 1.00 87.44 87 SER A O 1
ATOM 671 N N . ARG A 1 88 ? 8.151 -10.322 -10.538 1.00 84.38 88 ARG A N 1
ATOM 672 C CA . ARG A 1 88 ? 7.700 -11.033 -11.740 1.00 84.38 88 ARG A CA 1
ATOM 673 C C . ARG A 1 88 ? 8.562 -10.585 -12.913 1.00 84.38 88 ARG A C 1
ATOM 675 O O . ARG A 1 88 ? 8.323 -9.545 -13.525 1.00 84.38 88 ARG A O 1
ATOM 682 N N . GLY A 1 89 ? 9.610 -11.356 -13.199 1.00 84.81 89 GLY A N 1
ATOM 683 C CA . GLY A 1 89 ? 10.638 -10.968 -14.167 1.00 84.81 89 GLY A CA 1
ATOM 684 C C . GLY A 1 89 ? 11.370 -9.699 -13.719 1.00 84.81 89 GLY A C 1
ATOM 685 O O . GLY A 1 89 ? 11.884 -9.645 -12.606 1.00 84.81 89 GLY A O 1
ATOM 686 N N . ASN A 1 90 ? 11.374 -8.666 -14.568 1.00 81.81 90 ASN A N 1
ATOM 687 C CA . ASN A 1 90 ? 12.024 -7.377 -14.286 1.00 81.81 90 ASN A CA 1
ATOM 688 C C . ASN A 1 90 ? 11.113 -6.354 -13.577 1.00 81.81 90 ASN A C 1
ATOM 690 O O . ASN A 1 90 ? 11.489 -5.185 -13.442 1.00 81.81 90 ASN A O 1
ATOM 694 N N . MET A 1 91 ? 9.911 -6.768 -13.164 1.00 85.62 91 MET A N 1
ATOM 695 C CA . MET A 1 91 ? 8.958 -5.928 -12.442 1.00 85.62 91 MET A CA 1
ATOM 696 C C . MET A 1 91 ? 8.866 -6.334 -10.975 1.00 85.62 91 MET A C 1
ATOM 698 O O . MET A 1 91 ? 8.788 -7.516 -10.638 1.00 85.62 91 MET A O 1
ATOM 702 N N . LEU A 1 92 ? 8.831 -5.326 -10.114 1.00 90.25 92 LEU A N 1
ATOM 703 C CA . LEU A 1 92 ? 8.502 -5.442 -8.706 1.00 90.25 92 LEU A CA 1
ATOM 704 C C . LEU A 1 92 ? 7.048 -5.030 -8.499 1.00 90.25 92 LEU A C 1
ATOM 706 O O . LEU A 1 92 ? 6.567 -4.042 -9.059 1.00 90.25 92 LEU A O 1
ATOM 710 N N . HIS A 1 93 ? 6.363 -5.802 -7.674 1.00 91.94 93 HIS A N 1
ATOM 711 C CA . HIS A 1 93 ? 4.979 -5.608 -7.294 1.00 91.94 93 HIS A CA 1
ATOM 712 C C . HIS A 1 93 ? 4.929 -5.493 -5.778 1.00 91.94 93 HIS A C 1
ATOM 714 O O . HIS A 1 93 ? 5.517 -6.313 -5.075 1.00 91.94 93 HIS A O 1
ATOM 720 N N . VAL A 1 94 ? 4.224 -4.487 -5.274 1.00 93.81 94 VAL A N 1
ATOM 721 C CA . VAL A 1 94 ? 3.893 -4.382 -3.853 1.00 93.81 94 VAL A CA 1
ATOM 722 C C . VAL A 1 94 ? 2.387 -4.253 -3.747 1.00 93.81 94 VAL A C 1
ATOM 724 O O . VAL A 1 94 ? 1.790 -3.405 -4.409 1.00 93.81 94 VAL A O 1
ATOM 727 N N . SER A 1 95 ? 1.772 -5.101 -2.938 1.00 94.44 95 SER A N 1
ATOM 728 C CA . SER A 1 95 ? 0.323 -5.148 -2.765 1.00 94.44 95 SER A CA 1
ATOM 729 C C . SER A 1 95 ? -0.047 -5.264 -1.300 1.00 94.44 95 SER A C 1
ATOM 731 O O . SER A 1 95 ? 0.737 -5.788 -0.514 1.00 94.44 95 SER A O 1
ATOM 733 N N . GLY A 1 96 ? -1.254 -4.847 -0.948 1.00 94.94 96 GLY A N 1
ATOM 734 C CA . GLY A 1 96 ? -1.817 -5.019 0.385 1.00 94.94 96 GLY A CA 1
ATOM 735 C C . GLY A 1 96 ? -3.312 -4.727 0.393 1.00 94.94 96 GLY A C 1
ATOM 736 O O . GLY A 1 96 ? -3.883 -4.323 -0.620 1.00 94.94 96 GLY A O 1
ATOM 737 N N . ILE A 1 97 ? -3.940 -4.934 1.543 1.00 95.44 97 ILE A N 1
ATOM 738 C CA . ILE A 1 97 ? -5.335 -4.565 1.781 1.00 95.44 97 ILE A CA 1
ATOM 739 C C . ILE A 1 97 ? -5.321 -3.258 2.568 1.00 95.44 97 ILE A C 1
ATOM 741 O O . ILE A 1 97 ? -4.756 -3.199 3.662 1.00 95.44 97 ILE A O 1
ATOM 745 N N . ALA A 1 98 ? -5.894 -2.211 1.984 1.00 96.56 98 ALA A N 1
ATOM 746 C CA . ALA A 1 98 ? -6.107 -0.938 2.647 1.00 96.56 98 ALA A CA 1
ATOM 747 C C . ALA A 1 98 ? -7.273 -1.081 3.625 1.00 96.56 98 ALA A C 1
ATOM 749 O O . ALA A 1 98 ? -8.343 -1.574 3.257 1.00 96.56 98 ALA A O 1
ATOM 750 N N . VAL A 1 99 ? -7.053 -0.668 4.868 1.00 94.50 99 VAL A N 1
ATOM 751 C CA . VAL A 1 99 ? -8.036 -0.796 5.941 1.00 94.50 99 VAL A CA 1
ATOM 752 C C . VAL A 1 99 ? -8.149 0.490 6.742 1.00 94.50 99 VAL A C 1
ATOM 754 O O . VAL A 1 99 ? -7.218 1.300 6.808 1.00 94.50 99 VAL A O 1
ATOM 757 N N . LYS A 1 100 ? -9.300 0.657 7.384 1.00 94.25 100 LYS A N 1
ATOM 758 C CA . LYS A 1 100 ? -9.538 1.690 8.379 1.00 94.25 100 LYS A CA 1
ATOM 759 C C . LYS A 1 100 ? -9.714 1.032 9.739 1.00 94.25 100 LYS A C 1
ATOM 761 O O . LYS A 1 100 ? -10.739 0.416 10.008 1.00 94.25 100 LYS A O 1
ATOM 766 N N . PHE A 1 101 ? -8.701 1.139 10.587 1.00 89.94 101 PHE A N 1
ATOM 767 C CA . PHE A 1 101 ? -8.786 0.748 11.984 1.00 89.94 101 PHE A CA 1
ATOM 768 C C . PHE A 1 101 ? -9.740 1.674 12.723 1.00 89.94 101 PHE A C 1
ATOM 770 O O . PHE A 1 101 ? -9.659 2.902 12.586 1.00 89.94 101 PHE A O 1
ATOM 777 N N . GLU A 1 102 ? -10.604 1.079 13.540 1.00 86.25 102 GLU A N 1
ATOM 778 C CA . GLU A 1 102 ? -11.347 1.826 14.543 1.00 86.25 102 GLU A CA 1
ATOM 779 C C . GLU A 1 102 ? -10.326 2.430 15.514 1.00 86.25 102 GLU A C 1
ATOM 781 O O . GLU A 1 102 ? -9.494 1.721 16.088 1.00 86.25 102 GLU A O 1
ATOM 786 N N . GLN A 1 103 ? -10.331 3.756 15.671 1.00 68.44 103 GLN A N 1
ATOM 787 C CA . GLN A 1 103 ? -9.520 4.377 16.712 1.00 68.44 103 GLN A CA 1
ATOM 788 C C . GLN A 1 103 ? -10.004 3.814 18.049 1.00 68.44 103 GLN A C 1
ATOM 790 O O . GLN A 1 103 ? -11.195 3.887 18.350 1.00 68.44 103 GLN A O 1
ATOM 795 N N . ALA A 1 104 ? -9.093 3.249 18.842 1.00 54.81 104 ALA A N 1
ATOM 796 C CA . ALA A 1 104 ? -9.373 2.813 20.206 1.00 54.81 104 ALA A CA 1
ATOM 797 C C . ALA A 1 104 ? -9.645 4.048 21.087 1.00 54.81 104 ALA A C 1
ATOM 799 O O . ALA A 1 104 ? -8.801 4.494 21.859 1.00 54.81 104 ALA A O 1
ATOM 800 N N . GLY A 1 105 ? -10.807 4.668 20.901 1.00 50.47 105 GLY A N 1
ATOM 801 C CA . GLY A 1 105 ? -11.266 5.836 21.625 1.00 50.47 105 GLY A CA 1
ATOM 802 C C . GLY A 1 105 ? -12.303 5.434 22.662 1.00 50.47 105 GLY A C 1
ATOM 803 O O . GLY A 1 105 ? -13.446 5.169 22.315 1.00 50.47 105 GLY A O 1
ATOM 804 N N . LEU A 1 106 ? -11.896 5.443 23.933 1.00 49.38 106 LEU A N 1
ATOM 805 C CA 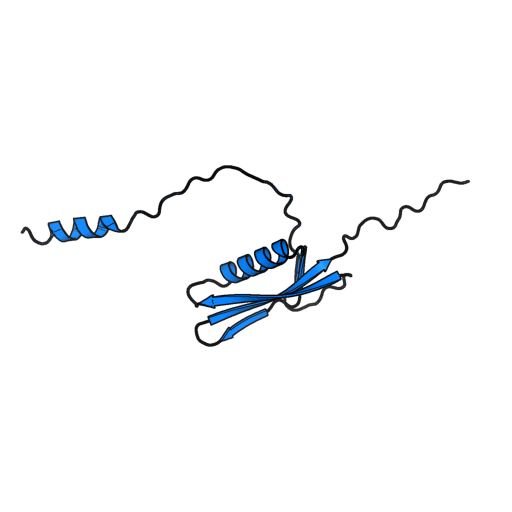. LEU A 1 106 ? -12.730 5.831 25.078 1.00 49.38 106 LEU A CA 1
ATOM 806 C C . LEU A 1 106 ? -14.194 5.334 25.083 1.00 49.38 106 LEU A C 1
ATOM 808 O O . LEU A 1 106 ? -15.123 6.128 25.225 1.00 49.38 106 LEU A O 1
ATOM 812 N N . SER A 1 107 ? -14.425 4.025 25.048 1.00 48.47 107 SER A N 1
ATOM 813 C CA . SER A 1 107 ? -15.724 3.450 25.429 1.00 48.47 107 SER A CA 1
ATOM 814 C C . SER A 1 107 ? -15.829 3.191 26.941 1.00 48.47 107 SER A C 1
ATOM 816 O O . SER A 1 107 ? -16.404 2.192 27.359 1.00 48.47 107 SER A O 1
ATOM 818 N N . GLU A 1 108 ? -15.273 4.076 27.774 1.00 51.94 108 GLU A N 1
ATOM 819 C CA . GLU A 1 108 ? -15.475 4.042 29.230 1.00 51.94 108 GLU A CA 1
ATOM 820 C C . GLU A 1 108 ? -15.692 5.461 29.785 1.00 51.94 108 GLU A C 1
ATOM 822 O O . GLU A 1 108 ? -15.023 5.928 30.699 1.00 51.94 108 GLU A O 1
ATOM 827 N N . LYS A 1 109 ? -16.666 6.187 29.226 1.00 48.78 109 LYS A N 1
ATOM 828 C CA . LYS A 1 109 ? -17.455 7.102 30.058 1.00 48.78 109 LYS A CA 1
ATOM 829 C C . LYS A 1 109 ? -18.571 6.277 30.686 1.00 48.78 109 LYS A C 1
ATOM 831 O O . LYS A 1 109 ? -19.693 6.274 30.191 1.00 48.78 109 LYS A O 1
ATOM 836 N N . ILE A 1 110 ? -18.251 5.543 31.750 1.00 58.75 110 ILE A N 1
ATOM 837 C CA . ILE A 1 110 ? -19.293 5.176 32.706 1.00 58.75 110 ILE A CA 1
ATOM 838 C C . ILE A 1 110 ? -19.585 6.459 33.479 1.00 58.75 110 ILE A C 1
ATOM 840 O O . ILE A 1 110 ? -18.787 6.907 34.302 1.00 58.75 110 ILE A O 1
ATOM 844 N N . ASP A 1 111 ? -20.712 7.079 33.140 1.00 57.72 111 ASP A N 1
ATOM 845 C CA . ASP A 1 111 ? -21.379 8.046 33.998 1.00 57.72 111 ASP A CA 1
ATOM 846 C C . ASP A 1 111 ? -21.547 7.425 35.390 1.00 57.72 111 ASP A C 1
ATOM 848 O O . ASP A 1 111 ? -22.353 6.520 35.590 1.00 57.72 111 ASP A O 1
ATOM 852 N N . LEU A 1 112 ? -20.806 7.936 36.369 1.00 59.62 112 LEU A N 1
ATOM 853 C CA . LEU A 1 112 ? -21.198 7.853 37.773 1.00 59.62 112 LEU A CA 1
ATOM 854 C C . LEU A 1 112 ? -21.714 9.228 38.198 1.00 59.62 112 LEU A C 1
ATOM 856 O O . LEU A 1 112 ? -21.153 9.906 39.056 1.00 59.62 112 LEU A O 1
ATOM 860 N N . SER A 1 113 ? -22.806 9.645 37.555 1.00 57.69 113 SER A N 1
ATOM 861 C CA . SER A 1 113 ? -23.788 10.510 38.196 1.00 57.69 113 SER A CA 1
ATOM 862 C C . SER A 1 113 ? -24.728 9.606 38.995 1.00 57.69 113 SER A C 1
ATOM 864 O O . SER A 1 113 ? -25.493 8.843 38.412 1.00 57.69 113 SER A O 1
ATOM 866 N N . GLY A 1 114 ? -24.647 9.687 40.324 1.00 53.41 114 GLY A N 1
ATOM 867 C CA . GLY A 1 114 ? -25.655 9.142 41.236 1.00 53.41 114 GLY A CA 1
ATOM 868 C C . GLY A 1 114 ? -25.152 8.044 42.169 1.00 53.41 114 GLY A C 1
ATOM 869 O O . GLY A 1 114 ? -25.284 6.864 41.860 1.00 53.41 114 GLY A O 1
ATOM 870 N N . ASN A 1 115 ? -24.634 8.428 43.340 1.00 41.19 115 ASN A N 1
ATOM 871 C CA . ASN A 1 115 ? -25.417 8.395 44.585 1.00 41.19 115 ASN A CA 1
ATOM 872 C C . ASN A 1 115 ? -24.706 9.180 45.697 1.00 41.19 115 ASN A C 1
ATOM 874 O O . ASN A 1 115 ? -23.517 8.882 45.949 1.00 41.19 115 ASN A O 1
#

Nearest PDB structures (foldseek):
  2ma8-assembly1_B  TM=7.672E-01  e=4.991E-03  Salmonella enterica subsp. enterica serovar Typhimurium str. LT2
  2jna-assembly1_B  TM=5.979E-01  e=1.199E-03  Salmonella enterica subsp. enterica serovar Typhimurium str. LT2
  4evu-assembly2_B  TM=6.231E-01  e=1.086E-02  Salmonella enterica subsp. enterica serovar Typhimurium str. LT2
  7phy-assembly1_A  TM=4.932E-01  e=7.825E-01  Vaccinia virus WR

Solvent-accessible surface area (backbone atoms only — not comparable to full-atom values): 7317 Å² total; per-residue (Å²): 139,74,72,74,64,62,59,62,66,62,65,66,76,76,77,73,80,77,83,77,87,81,81,86,88,76,93,59,84,72,75,72,67,44,78,25,45,88,56,75,72,100,60,68,61,48,79,76,43,81,48,73,35,75,42,46,68,90,56,47,70,67,59,44,49,52,50,42,52,53,50,29,45,74,73,67,26,46,26,35,32,58,40,46,76,50,74,60,88,67,32,40,37,37,36,27,34,24,19,34,59,65,76,94,67,79,90,71,79,75,79,83,81,83,132

Organism: NCBI:txid2487934